Protein AF-A0A6G4U482-F1 (afdb_monomer_lite)

Foldseek 3Di:
DAQVVQVQVDLLVWFFQFKKFKFFWDPPDPDTDTDTQPQWIWRDTPQFTWIWGQDPPPLFIGTDTDRDDDPVVPVVQVVLCVDPNNHDMDMDTCCCVQVNPPQHRNHWRFFKKKFKAFQVPRTGNKIWTATPPRGIWIWTQPDPRGTDTDTPVVVVVVCVVCVVVPGIDIDMDGHDPPD

Radius of gyration: 16.45 Å; chains: 1; bounding box: 46×39×48 Å

Sequence (179 aa):
MGTLKTVEEVLGASSVIDVLVPGWVDRDDVVPEFRPQPQVIWLRLPDGFLRLEAVEHAGNLVAHRVTELSWSDIPLLVAAEDEDDIGEVLVASYGEQLFGDGDGEQGARCVELRAYVRDADHSLVCLALDFTYQRTVFLDPTWTFGIRIGNEAGEQRWLERERDATAISCAVTRFGADL

Secondary structure (DSSP, 8-state):
--HHHHHHHHHHH--B-EEEEEEEEE-SSSS-EEEE-TTEEEEEETTEEEEEEEETTTTEEEEEEESS---TT-HHHHHHHH-TTT--EEEEE-HHHHHGGG-TTT-BPEEEEEEEEETTT--EEEEEEEETTTEEEEEEEEETTEEEEE-HHHHHHHHHHHTTSS-EEEEEEEPP---

Organism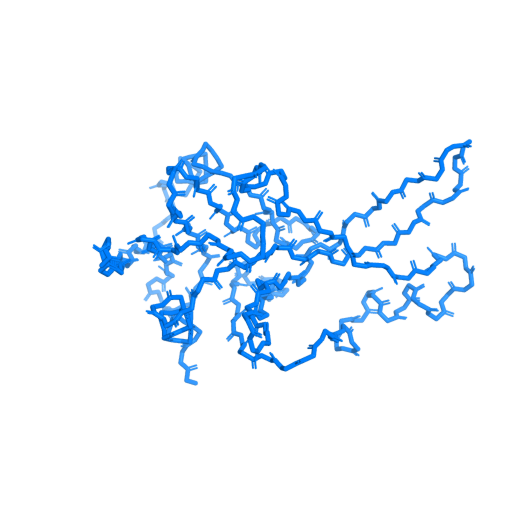: NCBI:txid1128680

Structure (mmCIF, N/CA/C/O backbone):
data_AF-A0A6G4U482-F1
#
_entry.id   AF-A0A6G4U482-F1
#
loop_
_atom_site.group_PDB
_atom_site.id
_atom_site.type_symbol
_atom_site.label_atom_id
_atom_site.label_alt_id
_atom_site.label_comp_id
_atom_site.label_asym_id
_atom_site.label_entity_id
_atom_site.label_seq_id
_atom_site.pdbx_PDB_ins_code
_atom_site.Cartn_x
_atom_site.Cartn_y
_atom_site.Cartn_z
_atom_site.occupancy
_atom_site.B_iso_or_equiv
_atom_site.auth_seq_id
_atom_site.auth_comp_id
_atom_site.auth_asym_id
_atom_site.auth_atom_id
_atom_site.pdbx_PDB_model_num
ATOM 1 N N . MET A 1 1 ? -18.423 -5.629 -3.080 1.00 47.22 1 MET A N 1
ATOM 2 C CA . MET A 1 1 ? -18.340 -5.997 -1.648 1.00 47.22 1 MET A CA 1
ATOM 3 C C . MET A 1 1 ? -17.124 -5.268 -1.103 1.00 47.22 1 MET A C 1
ATOM 5 O O . MET A 1 1 ? -16.098 -5.315 -1.763 1.00 47.22 1 MET A O 1
ATOM 9 N N . GLY A 1 2 ? -17.311 -4.454 -0.060 1.00 64.88 2 GLY A N 1
ATOM 10 C CA . GLY A 1 2 ? -16.509 -3.255 0.213 1.00 64.88 2 GLY A CA 1
ATOM 11 C C . GLY A 1 2 ? -15.025 -3.511 0.450 1.00 64.88 2 GLY A C 1
ATOM 12 O O . GLY A 1 2 ? -14.674 -4.318 1.303 1.00 64.88 2 GLY A O 1
ATOM 13 N N . THR A 1 3 ? -14.183 -2.785 -0.285 1.00 84.12 3 THR A N 1
ATOM 14 C CA . THR A 1 3 ? -12.724 -2.693 -0.144 1.00 84.12 3 THR A CA 1
ATOM 15 C C . THR A 1 3 ? -12.233 -2.905 1.290 1.00 84.12 3 THR A C 1
ATOM 17 O O . THR A 1 3 ? -11.430 -3.800 1.531 1.00 84.12 3 THR A O 1
ATOM 20 N N . LEU A 1 4 ? -12.770 -2.142 2.249 1.00 90.50 4 LEU A N 1
ATOM 21 C CA . LEU A 1 4 ? -12.366 -2.198 3.655 1.00 90.50 4 LEU A CA 1
ATOM 22 C C . LEU A 1 4 ? -12.511 -3.596 4.268 1.00 90.50 4 LEU A C 1
ATOM 24 O O . LEU A 1 4 ? -11.573 -4.089 4.880 1.00 90.50 4 LEU A O 1
ATOM 28 N N . LYS A 1 5 ? -13.638 -4.273 4.030 1.00 92.94 5 LYS A N 1
ATOM 29 C CA . LYS A 1 5 ? -13.871 -5.627 4.543 1.00 92.94 5 LYS A CA 1
ATOM 30 C C . LYS A 1 5 ? -12.826 -6.615 4.015 1.00 92.94 5 LYS A C 1
ATOM 32 O O . LYS A 1 5 ? -12.363 -7.467 4.759 1.00 92.94 5 LYS A O 1
ATOM 37 N N . THR A 1 6 ? -12.424 -6.470 2.751 1.00 93.44 6 THR A N 1
ATOM 38 C CA . THR A 1 6 ? -11.357 -7.296 2.159 1.00 93.44 6 THR A CA 1
ATOM 39 C C . THR A 1 6 ? -10.022 -7.049 2.860 1.00 93.44 6 THR A C 1
ATOM 41 O O . THR A 1 6 ? -9.314 -8.001 3.174 1.00 93.44 6 THR A O 1
ATOM 44 N N . VAL A 1 7 ? -9.686 -5.784 3.137 1.00 95.88 7 VAL A N 1
ATOM 45 C CA . VAL A 1 7 ? -8.463 -5.421 3.870 1.00 95.88 7 VAL A CA 1
ATOM 46 C C . VAL A 1 7 ? -8.489 -6.008 5.284 1.00 95.88 7 VAL A C 1
ATOM 48 O O . VAL A 1 7 ? -7.526 -6.649 5.692 1.00 95.88 7 VAL A O 1
ATOM 51 N N . GLU A 1 8 ? -9.597 -5.847 6.009 1.00 96.06 8 GLU A N 1
ATOM 52 C CA . GLU A 1 8 ? -9.772 -6.372 7.369 1.00 96.06 8 GLU A CA 1
ATOM 53 C C . GLU A 1 8 ? -9.653 -7.897 7.432 1.00 96.06 8 GLU A C 1
ATOM 55 O O . GLU A 1 8 ? -8.931 -8.424 8.276 1.00 96.06 8 GLU A O 1
ATOM 60 N N . GLU A 1 9 ? -10.334 -8.610 6.532 1.00 95.44 9 GLU A N 1
ATOM 61 C CA . GLU A 1 9 ? -10.295 -10.074 6.469 1.00 95.44 9 GLU A CA 1
ATOM 62 C C . GLU A 1 9 ? -8.883 -10.591 6.175 1.00 95.44 9 GLU A C 1
ATOM 64 O O . GLU A 1 9 ? -8.436 -11.552 6.800 1.00 95.44 9 GLU A O 1
ATOM 69 N N . VAL A 1 10 ? -8.166 -9.947 5.248 1.00 96.00 10 VAL A N 1
ATOM 70 C CA . VAL A 1 10 ? -6.808 -10.352 4.868 1.00 96.00 10 VAL A CA 1
ATOM 71 C C . VAL A 1 10 ? -5.802 -10.057 5.981 1.00 96.00 10 VAL A C 1
ATOM 73 O O . VAL A 1 10 ? -5.070 -10.958 6.389 1.00 96.00 10 VAL A O 1
ATOM 76 N N . LEU A 1 11 ? -5.776 -8.828 6.506 1.00 95.50 11 LEU A N 1
ATOM 77 C CA . LEU A 1 11 ? -4.807 -8.425 7.533 1.00 95.50 11 LEU A CA 1
ATOM 78 C C . LEU A 1 11 ? -5.073 -9.085 8.891 1.00 95.50 11 LEU A C 1
ATOM 80 O O . LEU A 1 11 ? -4.141 -9.304 9.660 1.00 95.50 11 LEU A O 1
ATOM 84 N N . GLY A 1 12 ? -6.323 -9.460 9.177 1.00 94.50 12 GLY A N 1
ATOM 85 C CA . GLY A 1 12 ? -6.659 -10.237 10.368 1.00 94.50 12 GLY A CA 1
ATOM 86 C C . GLY A 1 12 ? -6.229 -11.705 10.298 1.00 94.50 12 GLY A C 1
ATOM 87 O O . GLY A 1 12 ? -6.066 -12.339 11.341 1.00 94.50 12 GLY A O 1
ATOM 88 N N . ALA A 1 13 ? -6.038 -12.250 9.092 1.00 93.50 13 ALA A N 1
ATOM 89 C CA . ALA A 1 13 ? -5.737 -13.664 8.871 1.00 93.50 13 ALA A CA 1
ATOM 90 C C . ALA A 1 13 ? -4.276 -13.944 8.486 1.00 93.50 13 ALA A C 1
ATOM 92 O O . ALA A 1 13 ? -3.870 -15.107 8.469 1.00 93.50 13 ALA A O 1
ATOM 93 N N . SER A 1 14 ? -3.486 -12.933 8.119 1.00 93.19 14 SER A N 1
ATOM 94 C CA . SER A 1 14 ? -2.157 -13.141 7.530 1.00 93.19 14 SER A CA 1
ATOM 95 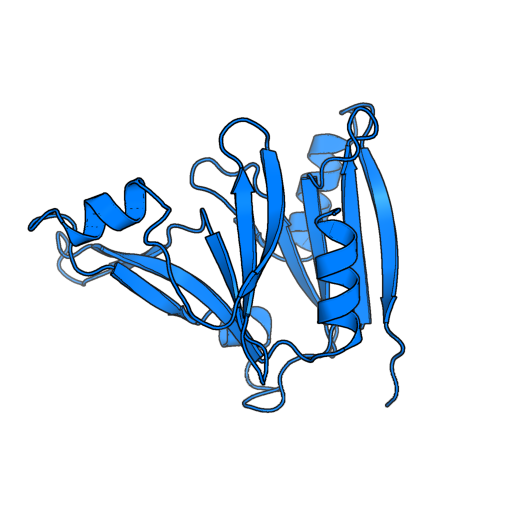C C . SER A 1 14 ? -1.159 -12.050 7.906 1.00 93.19 14 SER A C 1
ATOM 97 O O . SER A 1 14 ? -1.507 -10.876 8.01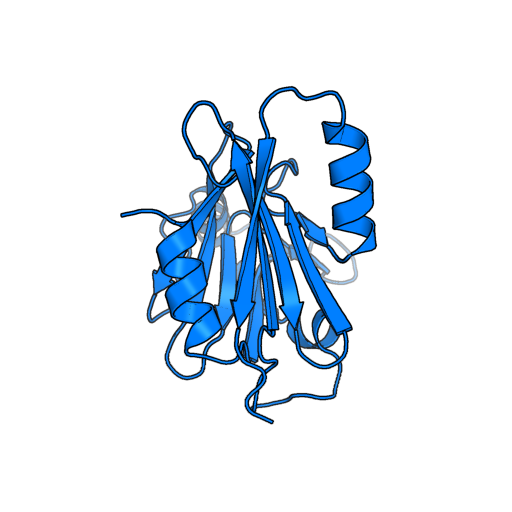1 1.00 93.19 14 SER A O 1
ATOM 99 N N . SER A 1 15 ? 0.106 -12.445 8.061 1.00 93.56 15 SER A N 1
ATOM 100 C CA . SER A 1 15 ? 1.231 -11.509 8.111 1.00 93.56 15 SER A CA 1
ATOM 101 C C . SER A 1 15 ? 1.555 -10.986 6.711 1.00 93.56 15 SER A C 1
ATOM 103 O O . SER A 1 15 ? 1.380 -11.693 5.715 1.00 93.56 15 SER A O 1
ATOM 105 N N . VAL A 1 16 ? 2.060 -9.757 6.643 1.00 94.38 16 VAL A N 1
ATOM 106 C CA . VAL A 1 16 ? 2.557 -9.142 5.410 1.00 94.38 16 VAL A CA 1
ATOM 107 C C . VAL A 1 16 ? 4.057 -9.383 5.319 1.00 94.38 16 VAL A C 1
ATOM 109 O O . VAL A 1 16 ? 4.817 -8.931 6.166 1.00 94.38 16 VAL A O 1
ATOM 112 N N . ILE A 1 17 ? 4.485 -10.107 4.293 1.00 93.81 17 ILE A N 1
ATOM 113 C CA . ILE A 1 17 ? 5.892 -10.450 4.057 1.00 93.81 17 ILE A CA 1
ATOM 114 C C . ILE A 1 17 ? 6.637 -9.264 3.445 1.00 93.81 17 ILE A C 1
ATOM 116 O O . ILE A 1 17 ? 7.792 -9.020 3.770 1.00 93.81 17 ILE A O 1
ATOM 120 N N . ASP A 1 18 ? 5.987 -8.543 2.534 1.00 94.00 18 ASP A N 1
ATOM 121 C CA . ASP A 1 18 ? 6.630 -7.491 1.753 1.00 94.00 18 ASP A CA 1
ATOM 122 C C . ASP A 1 18 ? 5.606 -6.472 1.241 1.00 94.00 18 ASP A C 1
ATOM 124 O O . ASP A 1 18 ? 4.408 -6.763 1.168 1.00 94.00 18 ASP A O 1
ATOM 128 N N . VAL A 1 19 ? 6.089 -5.301 0.841 1.00 95.31 19 VAL A N 1
ATOM 129 C CA . VAL A 1 19 ? 5.350 -4.321 0.046 1.00 95.31 19 VAL A CA 1
ATOM 130 C C . VAL A 1 19 ? 6.036 -4.213 -1.303 1.00 95.31 19 VAL A C 1
ATOM 132 O O . VAL A 1 19 ? 7.202 -3.847 -1.392 1.00 95.31 19 VAL A O 1
ATOM 135 N N . LEU A 1 20 ? 5.306 -4.537 -2.356 1.00 97.12 20 LEU A N 1
ATOM 136 C CA . LEU A 1 20 ? 5.818 -4.606 -3.712 1.00 97.12 20 LEU A CA 1
ATOM 137 C C . LEU A 1 20 ? 5.276 -3.436 -4.525 1.00 97.12 20 LEU A C 1
ATOM 139 O O . LEU A 1 20 ? 4.064 -3.197 -4.541 1.00 97.12 20 LEU A O 1
ATOM 143 N N . VAL A 1 21 ? 6.176 -2.723 -5.198 1.00 96.44 21 VAL A N 1
ATOM 144 C CA . VAL A 1 21 ? 5.867 -1.505 -5.954 1.00 96.44 21 VAL A CA 1
ATOM 145 C C . VAL A 1 21 ? 6.382 -1.660 -7.384 1.00 96.44 21 VAL A C 1
ATOM 147 O O . VAL A 1 21 ? 7.577 -1.914 -7.561 1.00 96.44 21 VAL A O 1
ATOM 150 N N . PRO A 1 22 ? 5.522 -1.526 -8.408 1.00 95.69 22 PRO A N 1
ATOM 151 C CA . PRO A 1 22 ? 5.959 -1.589 -9.792 1.00 95.69 22 PRO A CA 1
ATOM 152 C C . PRO A 1 22 ? 6.615 -0.271 -10.215 1.00 95.69 22 PRO A C 1
ATOM 154 O O . PRO A 1 22 ? 6.405 0.780 -9.606 1.00 95.69 22 PRO A O 1
ATOM 157 N N . GLY A 1 23 ? 7.401 -0.327 -11.279 1.00 93.38 23 GLY A N 1
ATOM 158 C CA . GLY A 1 23 ? 8.066 0.820 -11.882 1.00 93.38 23 GLY A CA 1
ATOM 159 C C . GLY A 1 23 ? 8.908 0.385 -13.072 1.00 93.38 23 GLY A C 1
ATOM 160 O O . GLY A 1 23 ? 8.864 -0.774 -13.471 1.00 93.38 23 GLY A O 1
ATOM 161 N N . TRP A 1 24 ? 9.706 1.291 -13.615 1.00 91.12 24 TRP A N 1
ATOM 162 C CA . TRP A 1 24 ? 10.640 0.989 -14.703 1.00 91.12 24 TRP A CA 1
ATOM 163 C C . TRP A 1 24 ? 12.045 1.457 -14.342 1.00 91.12 24 TRP A C 1
ATOM 165 O O . TRP A 1 24 ? 12.249 2.221 -13.394 1.00 91.12 24 TRP A O 1
ATOM 175 N N . VAL A 1 25 ? 13.035 0.973 -15.084 1.00 89.00 25 VAL A N 1
ATOM 176 C CA . VAL A 1 25 ? 14.417 1.441 -14.955 1.00 89.00 25 VAL A CA 1
ATOM 177 C C . VAL A 1 25 ? 14.657 2.518 -15.999 1.00 89.00 25 VAL A C 1
ATOM 179 O O . VAL A 1 25 ? 14.757 2.225 -17.185 1.00 89.00 25 VAL A O 1
ATOM 182 N N . ASP A 1 26 ? 14.810 3.749 -15.533 1.00 87.38 26 ASP A N 1
ATOM 183 C CA . ASP A 1 26 ? 15.307 4.867 -16.323 1.00 87.38 26 ASP A CA 1
ATOM 184 C C . ASP A 1 26 ? 16.808 4.665 -16.578 1.00 87.38 26 ASP A C 1
ATOM 186 O O . ASP A 1 26 ? 17.600 4.512 -15.642 1.00 87.38 26 ASP A O 1
ATOM 190 N N . ARG A 1 27 ? 17.191 4.580 -17.854 1.00 86.69 27 ARG A N 1
ATOM 191 C CA . ARG A 1 27 ? 18.564 4.292 -18.307 1.00 86.69 27 ARG A CA 1
ATOM 192 C C . ARG A 1 27 ? 19.194 5.466 -19.056 1.00 86.69 27 ARG A C 1
ATOM 194 O O . ARG A 1 27 ? 20.276 5.295 -19.617 1.00 86.69 27 ARG A O 1
ATOM 201 N N . ASP A 1 28 ? 18.544 6.628 -19.055 1.00 85.44 28 ASP A N 1
AT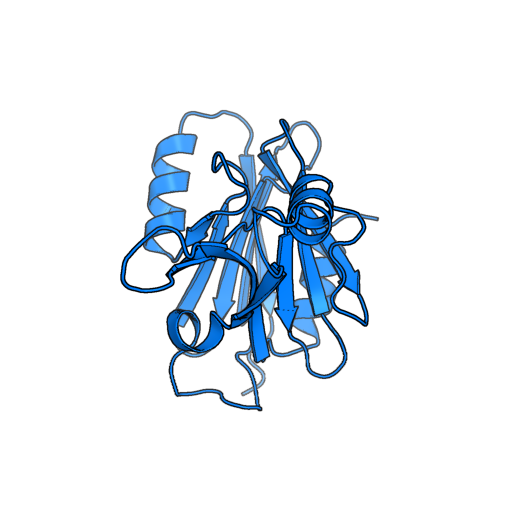OM 202 C CA . ASP A 1 28 ? 19.016 7.804 -19.791 1.00 85.44 28 ASP A CA 1
ATOM 203 C C . ASP A 1 28 ? 20.198 8.504 -19.097 1.00 85.44 28 ASP A C 1
ATOM 205 O O . ASP A 1 28 ? 20.937 9.262 -19.731 1.00 85.44 28 ASP A O 1
ATOM 209 N N . ASP A 1 29 ? 20.413 8.236 -17.805 1.00 82.81 29 ASP A N 1
ATOM 210 C CA . ASP A 1 29 ? 21.554 8.738 -17.033 1.00 82.81 29 ASP A CA 1
ATOM 211 C C . ASP A 1 29 ? 22.722 7.724 -16.979 1.00 82.81 29 ASP A C 1
ATOM 213 O O . ASP A 1 29 ? 22.615 6.554 -17.350 1.00 82.81 29 ASP A O 1
ATOM 217 N N . VAL A 1 30 ? 23.880 8.168 -16.480 1.00 89.00 30 VAL A N 1
ATOM 218 C CA . VAL A 1 30 ? 25.111 7.375 -16.316 1.00 89.00 30 VAL A CA 1
ATOM 219 C C . VAL A 1 30 ? 24.891 6.152 -15.419 1.00 89.00 30 VAL A C 1
ATOM 221 O O . VAL A 1 30 ? 25.566 5.133 -15.582 1.00 89.00 30 VAL A O 1
ATOM 224 N N . VAL A 1 31 ? 23.970 6.254 -14.459 1.00 90.31 31 VAL A N 1
ATOM 225 C CA . VAL A 1 31 ? 23.595 5.173 -13.547 1.00 90.31 31 VAL A CA 1
ATOM 226 C C . VAL A 1 31 ? 22.104 4.897 -13.722 1.00 90.31 31 VAL A C 1
ATOM 228 O O . VAL A 1 31 ? 21.314 5.804 -13.474 1.00 90.31 31 VAL A O 1
ATOM 231 N N . PRO A 1 32 ? 21.709 3.666 -14.099 1.00 88.00 32 PRO A N 1
ATOM 232 C CA . PRO A 1 32 ? 20.302 3.303 -14.179 1.00 88.00 32 PRO A CA 1
ATOM 233 C C . PRO A 1 32 ? 19.577 3.526 -12.846 1.00 88.00 32 PRO A C 1
ATOM 235 O O . PRO A 1 32 ? 20.067 3.100 -11.796 1.00 88.00 32 PRO A O 1
ATOM 238 N N . GLU A 1 33 ? 18.405 4.154 -12.893 1.00 91.00 33 GLU A N 1
ATOM 239 C CA . GLU A 1 3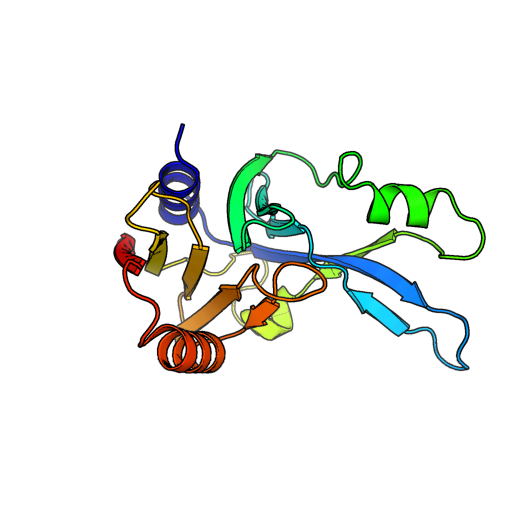3 ? 17.597 4.498 -11.722 1.00 91.00 33 GLU A CA 1
ATOM 240 C C . GLU A 1 33 ? 16.226 3.821 -11.804 1.00 91.00 33 GLU A C 1
ATOM 242 O O . GLU A 1 33 ? 15.530 3.906 -12.811 1.00 91.00 33 GLU A O 1
ATOM 247 N N . PHE A 1 34 ? 15.803 3.160 -10.726 1.00 91.69 34 PHE A N 1
ATOM 248 C CA . PHE A 1 34 ? 14.439 2.648 -10.643 1.00 91.69 34 PHE A CA 1
ATOM 249 C C . PHE A 1 34 ? 13.459 3.791 -10.347 1.00 91.69 34 PHE A C 1
ATOM 251 O O . PHE A 1 34 ? 13.574 4.473 -9.325 1.00 91.69 34 PHE A O 1
ATOM 258 N N . ARG A 1 35 ? 12.476 3.978 -11.228 1.00 91.25 35 ARG A N 1
ATOM 259 C CA . ARG A 1 35 ? 11.394 4.959 -11.116 1.00 91.25 35 ARG A CA 1
ATOM 260 C C . ARG A 1 35 ? 10.116 4.247 -10.657 1.00 91.25 35 ARG A C 1
ATOM 262 O O . ARG A 1 35 ? 9.473 3.589 -11.474 1.00 91.25 35 ARG A O 1
ATOM 269 N N . PRO A 1 36 ? 9.732 4.340 -9.372 1.00 92.62 36 PRO A N 1
ATOM 270 C CA . PRO A 1 36 ? 8.516 3.697 -8.889 1.00 92.62 36 PRO A CA 1
ATOM 271 C C . PRO A 1 36 ? 7.267 4.381 -9.450 1.00 92.62 36 PRO A C 1
ATOM 273 O O . PRO A 1 36 ? 7.171 5.609 -9.444 1.00 92.62 36 PRO A O 1
ATOM 276 N N . GLN A 1 37 ? 6.276 3.575 -9.827 1.00 92.12 37 GLN A N 1
ATOM 277 C CA . GLN A 1 37 ? 4.973 4.016 -10.313 1.00 92.12 37 GLN A CA 1
ATOM 278 C C . GLN A 1 37 ? 3.848 3.366 -9.489 1.00 92.12 37 GLN A C 1
ATOM 280 O O . GLN A 1 37 ? 3.199 2.416 -9.931 1.00 92.12 37 GLN A O 1
ATOM 285 N N . PRO A 1 38 ? 3.590 3.862 -8.268 1.00 92.25 38 PRO A N 1
ATOM 286 C CA . PRO A 1 38 ? 2.734 3.195 -7.293 1.00 92.25 38 PRO A CA 1
ATOM 287 C C . PRO A 1 38 ? 1.231 3.409 -7.553 1.00 92.25 38 PRO A C 1
ATOM 289 O O . PRO A 1 38 ? 0.468 3.596 -6.612 1.00 92.25 38 PRO A O 1
ATOM 292 N N . GLN A 1 39 ? 0.759 3.398 -8.805 1.00 93.19 39 GLN A N 1
ATOM 293 C CA . GLN A 1 39 ? -0.690 3.382 -9.094 1.00 93.19 39 GLN A CA 1
ATOM 294 C C . GLN A 1 39 ? -1.368 2.149 -8.488 1.00 93.19 39 GLN A C 1
ATOM 296 O O . GLN A 1 39 ? -2.506 2.208 -8.022 1.00 93.19 39 GLN A O 1
ATOM 301 N N . VAL A 1 40 ? -0.607 1.060 -8.422 1.00 94.94 40 VAL A N 1
ATOM 302 C CA . VAL A 1 40 ? -0.909 -0.138 -7.659 1.00 94.94 40 VAL A CA 1
ATOM 303 C C . VAL A 1 40 ? 0.273 -0.464 -6.753 1.00 94.94 40 VAL A C 1
ATOM 305 O O . VAL A 1 40 ? 1.426 -0.205 -7.099 1.00 94.94 40 VAL A O 1
ATOM 308 N N . ILE A 1 41 ? -0.013 -1.063 -5.606 1.00 96.94 41 ILE A N 1
ATOM 309 C CA . ILE A 1 41 ? 0.974 -1.754 -4.779 1.00 96.94 41 ILE A CA 1
ATOM 310 C C . ILE A 1 41 ? 0.416 -3.114 -4.368 1.00 96.94 41 ILE A C 1
ATOM 312 O O . ILE A 1 41 ? -0.803 -3.320 -4.341 1.00 96.94 41 ILE A O 1
ATOM 316 N N . TRP A 1 42 ? 1.294 -4.031 -3.978 1.00 98.00 42 TRP A N 1
ATOM 317 C CA . TRP A 1 42 ? 0.885 -5.314 -3.418 1.00 98.00 42 TRP A CA 1
ATOM 318 C C . TRP A 1 42 ? 1.489 -5.517 -2.041 1.00 98.00 42 TRP A C 1
ATOM 320 O O . TRP A 1 42 ? 2.701 -5.430 -1.871 1.00 98.00 42 TRP A O 1
ATOM 330 N N . LEU A 1 43 ? 0.654 -5.861 -1.065 1.00 97.19 43 LEU A N 1
ATOM 331 C CA . LEU A 1 43 ? 1.143 -6.480 0.161 1.00 97.19 43 LEU A CA 1
ATOM 332 C C . LEU A 1 43 ? 1.301 -7.972 -0.122 1.00 97.19 43 LEU A C 1
ATOM 334 O O . LEU A 1 43 ? 0.316 -8.656 -0.412 1.00 97.19 43 LEU A O 1
ATOM 338 N N . ARG A 1 44 ? 2.534 -8.474 -0.076 1.00 96.69 44 ARG A N 1
ATOM 339 C CA . ARG A 1 44 ? 2.823 -9.898 -0.245 1.00 96.69 44 ARG A CA 1
ATOM 340 C C . ARG A 1 44 ? 2.399 -10.654 1.007 1.00 96.69 44 ARG A C 1
ATOM 342 O O . ARG A 1 44 ? 2.758 -10.277 2.118 1.00 96.69 44 ARG A O 1
ATOM 349 N N . LEU A 1 45 ? 1.679 -11.747 0.809 1.00 95.38 45 LEU A N 1
ATOM 350 C CA . LEU A 1 45 ? 1.186 -12.652 1.844 1.00 95.38 45 LEU A CA 1
ATOM 351 C C . LEU A 1 45 ? 1.815 -14.043 1.637 1.00 95.38 45 LEU A C 1
ATOM 353 O O . LEU A 1 45 ? 2.371 -14.304 0.565 1.00 95.38 45 LEU A O 1
ATOM 357 N N . PRO A 1 46 ? 1.715 -14.966 2.610 1.00 93.81 46 PRO A N 1
ATOM 358 C CA . PRO A 1 46 ? 2.187 -16.340 2.429 1.00 93.81 46 PRO A CA 1
ATOM 359 C C . PRO A 1 46 ? 1.539 -17.073 1.245 1.00 93.81 46 PRO A C 1
ATOM 361 O O . PRO A 1 46 ? 2.179 -17.912 0.616 1.00 93.81 46 PRO A O 1
ATOM 364 N N . ASP A 1 47 ? 0.278 -16.761 0.937 1.00 92.69 47 ASP A N 1
ATOM 365 C CA . ASP A 1 47 ? -0.552 -17.466 -0.044 1.00 92.69 47 ASP A CA 1
ATOM 366 C C . ASP A 1 47 ? -1.156 -16.532 -1.115 1.00 92.69 47 ASP A C 1
ATOM 368 O O . ASP A 1 47 ? -2.252 -16.771 -1.627 1.00 92.69 47 ASP A O 1
ATOM 372 N N . GLY A 1 48 ? -0.441 -15.459 -1.467 1.00 96.25 48 GLY A N 1
ATOM 373 C CA . GLY A 1 48 ? -0.822 -14.539 -2.539 1.00 96.25 48 GLY A CA 1
ATOM 374 C C . GLY A 1 48 ? -0.521 -13.087 -2.191 1.00 96.25 48 GLY A C 1
ATOM 375 O O . GLY A 1 48 ? 0.499 -12.782 -1.575 1.00 96.25 48 GLY A O 1
ATOM 376 N N . PHE A 1 49 ? -1.416 -12.184 -2.593 1.00 98.00 49 PHE A N 1
ATOM 377 C CA . PHE A 1 49 ? -1.225 -10.747 -2.437 1.00 98.00 49 PHE A CA 1
ATOM 378 C C . PHE A 1 49 ? -2.532 -10.030 -2.097 1.00 98.00 49 PHE A C 1
ATOM 380 O O . PHE A 1 49 ? -3.614 -10.407 -2.557 1.00 98.00 49 PHE A O 1
ATOM 387 N N . LEU A 1 50 ? -2.417 -8.936 -1.346 1.00 97.88 50 LEU A N 1
ATOM 388 C CA . LEU A 1 50 ? -3.433 -7.890 -1.295 1.00 97.88 50 LEU A CA 1
ATOM 389 C C . LEU A 1 50 ? -3.014 -6.769 -2.247 1.00 97.88 50 LEU A C 1
ATOM 391 O O . LEU A 1 50 ? -2.092 -6.013 -1.946 1.00 97.88 50 LEU A O 1
ATOM 395 N N . ARG A 1 51 ? -3.680 -6.678 -3.398 1.00 97.50 51 ARG A N 1
ATOM 396 C CA . ARG A 1 51 ? -3.515 -5.603 -4.380 1.00 97.50 51 ARG A CA 1
ATOM 397 C C . ARG A 1 51 ? -4.275 -4.374 -3.898 1.00 97.50 51 ARG A C 1
ATOM 399 O O . ARG A 1 51 ? -5.472 -4.476 -3.636 1.00 97.50 51 ARG A O 1
ATOM 406 N N . LEU A 1 52 ? -3.594 -3.240 -3.803 1.00 96.69 52 LEU A N 1
ATOM 407 C CA . LEU A 1 52 ? -4.148 -1.935 -3.451 1.00 96.69 52 LEU A CA 1
ATOM 408 C C . LEU A 1 52 ? -3.943 -0.993 -4.631 1.00 96.69 52 LEU A C 1
ATOM 410 O O . LEU A 1 52 ? -2.823 -0.849 -5.105 1.00 96.69 52 LEU A O 1
ATOM 414 N N . GLU A 1 53 ? -5.013 -0.366 -5.096 1.00 94.69 53 GLU A N 1
ATOM 415 C CA . GLU A 1 53 ? -5.016 0.487 -6.283 1.00 94.69 53 GLU A CA 1
ATOM 416 C C . GLU A 1 53 ? -5.545 1.877 -5.938 1.00 94.69 53 GLU A C 1
ATOM 418 O O . GLU A 1 53 ? -6.559 2.004 -5.245 1.00 94.69 53 GLU A O 1
ATOM 423 N N . ALA A 1 54 ? -4.869 2.909 -6.441 1.00 92.81 54 ALA A N 1
ATOM 424 C CA . ALA A 1 54 ? -5.393 4.265 -6.463 1.00 92.81 54 ALA A CA 1
ATOM 425 C C . ALA A 1 54 ? -6.337 4.430 -7.660 1.00 92.81 54 ALA A C 1
ATOM 427 O O . ALA A 1 54 ? -5.908 4.378 -8.810 1.00 92.81 54 ALA A O 1
ATOM 428 N N . VAL A 1 55 ? -7.618 4.680 -7.394 1.00 86.88 55 VAL A N 1
ATOM 429 C CA . VAL A 1 55 ? -8.599 4.954 -8.449 1.00 86.88 55 VAL A CA 1
ATOM 430 C C . VAL A 1 55 ? -8.388 6.372 -8.972 1.00 86.88 55 VAL A C 1
ATOM 432 O O . VAL A 1 55 ? -8.543 7.347 -8.222 1.00 86.88 55 VAL A O 1
ATOM 435 N N . GLU A 1 56 ? -8.051 6.482 -10.259 1.00 69.94 56 GLU A N 1
ATOM 436 C CA . GLU A 1 56 ? -7.776 7.756 -10.926 1.00 69.94 56 GLU A CA 1
ATOM 437 C C . GLU A 1 56 ? -8.894 8.787 -10.681 1.00 69.94 56 GLU A C 1
ATOM 439 O O . GLU A 1 56 ? -10.087 8.479 -10.678 1.00 69.94 56 GLU A O 1
ATOM 444 N N . HIS A 1 57 ? -8.487 10.038 -10.444 1.00 62.31 57 HIS A N 1
ATOM 445 C CA . HIS A 1 57 ? -9.341 11.218 -10.231 1.00 62.31 57 HIS A CA 1
ATOM 446 C C . HIS A 1 57 ? -10.250 11.233 -8.991 1.00 62.31 57 HIS A C 1
ATOM 448 O O . HIS A 1 57 ? -10.817 12.285 -8.690 1.00 62.31 57 HIS A O 1
ATOM 454 N N . ALA A 1 58 ? -10.368 10.132 -8.246 1.00 65.06 58 ALA A N 1
ATOM 455 C CA . ALA A 1 58 ? -11.249 10.056 -7.079 1.00 65.06 58 ALA A CA 1
ATOM 456 C C . ALA A 1 58 ? -10.511 10.166 -5.732 1.00 65.06 58 ALA A C 1
ATOM 458 O O . ALA A 1 58 ? -11.146 10.437 -4.713 1.00 65.06 58 ALA A O 1
ATOM 459 N N . GLY A 1 59 ? -9.184 9.970 -5.717 1.00 83.38 59 GLY A N 1
ATOM 460 C CA . GLY A 1 59 ? -8.397 9.961 -4.478 1.00 83.38 59 GLY A CA 1
ATOM 461 C C . GLY A 1 59 ? -8.839 8.845 -3.529 1.00 83.38 59 GLY A C 1
ATOM 462 O O . GLY A 1 59 ? -8.878 9.047 -2.320 1.00 83.38 59 GLY A O 1
ATOM 463 N N . ASN A 1 60 ? -9.227 7.700 -4.096 1.00 91.06 60 ASN A N 1
ATOM 464 C CA . ASN A 1 60 ? -9.761 6.555 -3.372 1.00 91.06 60 ASN A CA 1
ATOM 465 C C . ASN A 1 60 ? -8.850 5.337 -3.553 1.00 91.06 60 ASN A C 1
ATOM 467 O O . ASN A 1 60 ? -8.274 5.143 -4.622 1.00 91.06 60 ASN A O 1
ATOM 471 N N . LEU A 1 61 ? -8.790 4.491 -2.529 1.00 93.62 61 LEU A N 1
ATOM 472 C CA . LEU A 1 61 ? -8.168 3.177 -2.562 1.00 93.62 61 LEU A CA 1
ATOM 473 C C . LEU A 1 61 ? -9.209 2.089 -2.820 1.00 93.62 61 LEU A C 1
ATOM 475 O O . LEU A 1 61 ? -10.291 2.063 -2.225 1.00 93.62 61 LEU A O 1
ATOM 479 N N . VAL A 1 62 ? -8.836 1.128 -3.655 1.00 94.44 62 VAL A N 1
ATOM 480 C CA . VAL A 1 62 ? -9.548 -0.140 -3.821 1.00 94.44 62 VAL A CA 1
ATOM 481 C C . VAL A 1 62 ? -8.594 -1.285 -3.502 1.00 94.44 62 VAL A C 1
ATOM 483 O O . VAL A 1 62 ? -7.396 -1.187 -3.742 1.00 94.44 62 VAL A O 1
ATOM 486 N N . ALA A 1 63 ? -9.119 -2.358 -2.909 1.00 95.56 63 ALA A N 1
ATOM 487 C CA . ALA A 1 63 ? -8.330 -3.488 -2.447 1.00 95.56 63 ALA A CA 1
ATOM 488 C C . ALA A 1 63 ? -8.939 -4.807 -2.914 1.00 95.56 63 ALA A C 1
ATOM 490 O O . ALA A 1 63 ? -10.142 -5.041 -2.759 1.00 95.56 63 ALA A O 1
ATOM 491 N N . HIS A 1 64 ? -8.084 -5.683 -3.433 1.00 95.94 64 HIS A N 1
ATOM 492 C CA . HIS A 1 64 ? -8.454 -6.998 -3.936 1.00 95.94 64 HIS A CA 1
ATOM 493 C C . HIS A 1 64 ? -7.426 -8.037 -3.516 1.00 95.94 64 HIS A C 1
ATOM 495 O O . HIS A 1 64 ? -6.221 -7.811 -3.611 1.00 95.94 64 HIS A O 1
ATOM 501 N N . ARG A 1 65 ? -7.894 -9.215 -3.108 1.00 96.62 65 ARG A N 1
ATOM 502 C CA . ARG A 1 65 ? -7.010 -10.369 -2.977 1.00 96.62 65 ARG A CA 1
ATOM 503 C C . ARG A 1 65 ? -6.738 -10.950 -4.362 1.00 96.62 65 ARG A C 1
ATOM 505 O O . ARG A 1 65 ? -7.680 -11.203 -5.109 1.00 96.62 65 ARG A O 1
ATOM 512 N N . VAL A 1 66 ? -5.469 -11.174 -4.678 1.00 97.12 66 VAL A N 1
ATOM 513 C CA . VAL A 1 66 ? -5.015 -11.765 -5.943 1.00 97.12 66 VAL A CA 1
ATOM 514 C C . VAL A 1 66 ? -3.969 -12.843 -5.664 1.00 97.12 66 VAL A C 1
ATOM 516 O O . VAL A 1 66 ? -3.311 -12.827 -4.624 1.00 97.12 66 VAL A O 1
ATOM 519 N N . THR A 1 67 ? -3.834 -13.814 -6.564 1.00 96.75 67 THR A N 1
ATOM 520 C CA . THR A 1 67 ? -2.883 -14.932 -6.414 1.00 96.75 67 THR A CA 1
ATOM 521 C C . THR A 1 67 ? -1.562 -14.698 -7.135 1.00 96.75 67 THR A C 1
ATOM 523 O O . THR A 1 67 ? -0.586 -15.384 -6.854 1.00 96.75 67 THR A O 1
ATOM 526 N N . GLU A 1 68 ? -1.522 -13.735 -8.051 1.00 96.25 68 GLU A N 1
ATOM 527 C CA . GLU A 1 68 ? -0.363 -13.421 -8.879 1.00 96.25 68 GLU A CA 1
ATOM 528 C C . GLU A 1 68 ? -0.173 -11.910 -9.000 1.00 96.25 68 GLU A C 1
ATOM 530 O O . GLU A 1 68 ? -1.123 -11.133 -8.856 1.00 96.25 68 GLU A O 1
ATOM 535 N N . LEU A 1 69 ? 1.072 -11.504 -9.247 1.00 95.19 69 LEU A N 1
ATOM 536 C CA . LEU A 1 69 ? 1.396 -10.131 -9.606 1.00 95.19 69 LEU A CA 1
ATOM 537 C C . LEU A 1 69 ? 1.030 -9.929 -11.071 1.00 95.19 69 LEU A C 1
ATOM 539 O O . LEU A 1 69 ? 1.541 -10.628 -11.941 1.00 95.19 69 LEU A O 1
ATOM 543 N N . SER A 1 70 ? 0.145 -8.974 -11.325 1.00 93.56 70 SER A N 1
ATOM 544 C CA . SER A 1 70 ? -0.200 -8.547 -12.672 1.00 93.56 70 SER A CA 1
ATOM 545 C C . SER A 1 70 ? -0.544 -7.066 -12.665 1.00 93.56 70 SER A C 1
ATOM 547 O O . SER A 1 70 ? -1.295 -6.602 -11.806 1.00 93.56 70 SER A O 1
ATOM 549 N N . TRP A 1 71 ? 0.013 -6.350 -13.636 1.00 92.44 71 TRP A N 1
ATOM 550 C CA . TRP A 1 71 ? -0.263 -4.948 -13.949 1.00 92.44 71 TRP A CA 1
ATOM 551 C C . TRP A 1 71 ? -0.826 -4.791 -15.367 1.00 92.44 71 TRP A C 1
ATOM 553 O O . TRP A 1 71 ? -0.864 -3.685 -15.899 1.00 92.44 71 TRP A O 1
ATOM 563 N N . SER A 1 72 ? -1.293 -5.883 -15.985 1.00 91.94 72 SER A N 1
ATOM 564 C CA . SER A 1 72 ? -1.836 -5.870 -17.350 1.00 91.94 72 SER A CA 1
ATOM 565 C C . SER A 1 72 ? -3.086 -4.995 -17.506 1.00 91.94 72 SER A C 1
ATOM 567 O O . SER A 1 72 ? -3.536 -4.739 -18.618 1.00 91.94 72 SER A O 1
ATOM 569 N N . ASP A 1 73 ? -3.698 -4.596 -16.391 1.00 91.12 73 ASP A N 1
ATOM 570 C CA . ASP A 1 73 ? -4.856 -3.711 -16.327 1.00 91.12 73 ASP A CA 1
ATOM 571 C C . ASP A 1 73 ? -4.491 -2.237 -16.083 1.00 91.12 73 ASP A C 1
ATOM 573 O O . ASP A 1 73 ? -5.390 -1.407 -15.977 1.00 91.12 73 ASP A O 1
ATOM 577 N N . ILE A 1 74 ? -3.197 -1.899 -16.030 1.00 89.81 74 ILE A N 1
ATOM 578 C CA . ILE A 1 74 ? -2.696 -0.549 -15.748 1.00 89.81 74 ILE A CA 1
ATOM 579 C C . ILE A 1 74 ? -2.098 0.033 -17.030 1.00 89.81 74 ILE A C 1
ATOM 581 O O . ILE A 1 74 ? -0.956 -0.289 -17.365 1.00 89.81 74 ILE A O 1
ATOM 585 N N . PRO A 1 75 ? -2.825 0.911 -17.753 1.00 89.19 75 PRO A N 1
ATOM 586 C CA . PRO A 1 75 ? -2.428 1.353 -19.090 1.00 89.19 75 PRO A CA 1
ATOM 587 C C . PRO A 1 75 ? -1.024 1.952 -19.157 1.00 89.19 75 PRO A C 1
ATOM 589 O O . PRO A 1 75 ? -0.314 1.721 -20.127 1.00 89.19 75 PRO A O 1
ATOM 592 N N . LEU A 1 76 ? -0.615 2.691 -18.122 1.00 86.94 76 LEU A N 1
ATOM 593 C CA . LEU A 1 76 ? 0.709 3.305 -18.067 1.00 86.94 76 LEU A CA 1
ATOM 594 C C . LEU A 1 76 ? 1.836 2.266 -17.967 1.00 86.94 76 LEU A C 1
ATOM 596 O O . LEU A 1 76 ? 2.863 2.431 -18.611 1.00 86.94 76 LEU A O 1
ATOM 600 N N . LEU A 1 77 ? 1.647 1.206 -17.175 1.00 89.25 77 LEU A N 1
ATOM 601 C CA . LEU A 1 77 ? 2.646 0.145 -17.028 1.00 89.25 77 LEU A CA 1
ATOM 602 C C . LEU A 1 77 ? 2.673 -0.767 -18.256 1.00 89.25 77 LEU A C 1
ATOM 604 O O . LEU A 1 77 ? 3.747 -1.146 -18.697 1.00 89.25 77 LEU A O 1
ATOM 608 N N . VAL A 1 78 ? 1.511 -1.052 -18.851 1.00 90.31 78 VAL A N 1
ATOM 609 C CA . VAL A 1 78 ? 1.429 -1.793 -20.121 1.00 90.31 78 VAL A CA 1
ATOM 610 C C . VAL A 1 78 ? 2.136 -1.031 -21.243 1.00 90.31 78 VAL A C 1
ATOM 612 O O . VAL A 1 78 ? 2.945 -1.608 -21.958 1.00 90.31 78 VAL A O 1
ATOM 615 N N . ALA A 1 79 ? 1.888 0.277 -21.365 1.00 87.88 79 ALA A N 1
ATOM 616 C CA . ALA A 1 79 ? 2.575 1.108 -22.352 1.00 87.88 79 ALA A CA 1
ATOM 617 C C . ALA A 1 79 ? 4.094 1.135 -22.121 1.00 87.88 79 ALA A C 1
ATOM 619 O O . ALA A 1 79 ? 4.852 1.068 -23.080 1.00 87.88 79 ALA A O 1
ATOM 620 N N . ALA A 1 80 ? 4.538 1.176 -20.861 1.00 85.88 80 ALA A N 1
ATOM 621 C CA . ALA A 1 80 ? 5.958 1.123 -20.529 1.00 85.88 80 ALA A CA 1
ATOM 622 C C . ALA A 1 80 ? 6.631 -0.195 -20.960 1.00 85.88 80 ALA A C 1
ATOM 624 O O . ALA A 1 80 ? 7.774 -0.158 -21.398 1.00 85.88 80 ALA A O 1
ATOM 625 N N . GLU A 1 81 ? 5.938 -1.338 -20.873 1.00 83.25 81 GLU A N 1
ATOM 626 C CA . GLU A 1 81 ? 6.466 -2.626 -21.359 1.00 83.25 81 GLU A CA 1
ATOM 627 C C . GLU A 1 81 ? 6.507 -2.729 -22.888 1.00 83.25 81 GLU A C 1
ATOM 629 O O . GLU A 1 81 ? 7.407 -3.371 -23.429 1.00 83.25 81 GLU A O 1
ATOM 634 N N . ASP A 1 82 ? 5.529 -2.132 -23.573 1.00 82.44 82 ASP A N 1
ATOM 635 C CA . ASP A 1 82 ? 5.396 -2.201 -25.032 1.00 82.44 82 ASP A CA 1
ATOM 636 C C . ASP A 1 82 ? 6.306 -1.198 -25.768 1.00 82.44 82 ASP A C 1
ATOM 638 O O . ASP A 1 82 ? 6.628 -1.394 -26.944 1.00 82.44 82 ASP A O 1
ATOM 642 N N . GLU A 1 83 ? 6.705 -0.106 -25.112 1.00 75.94 83 GLU A N 1
ATOM 643 C CA . GLU A 1 83 ? 7.578 0.915 -25.689 1.00 75.94 83 GLU A CA 1
ATOM 644 C C . GLU A 1 83 ? 9.060 0.555 -25.502 1.00 75.94 83 GLU A C 1
ATOM 646 O O . GLU A 1 83 ? 9.590 0.586 -24.391 1.00 75.94 83 GLU A O 1
ATOM 651 N N . ASP A 1 84 ? 9.756 0.300 -26.619 1.00 64.56 84 ASP A N 1
ATOM 652 C CA . ASP A 1 84 ? 11.194 -0.031 -26.662 1.00 64.56 84 ASP A CA 1
ATOM 653 C C . ASP A 1 84 ? 12.087 0.980 -25.896 1.00 64.56 84 ASP A C 1
ATOM 655 O O . ASP A 1 84 ? 13.185 0.625 -25.461 1.00 64.56 84 ASP A O 1
ATOM 659 N N . ASP A 1 85 ? 11.616 2.223 -25.719 1.00 64.25 85 ASP A N 1
ATOM 660 C CA . ASP A 1 85 ? 12.352 3.337 -25.107 1.00 64.25 85 ASP A CA 1
ATOM 661 C C . ASP A 1 85 ? 12.097 3.520 -23.591 1.00 64.25 85 ASP A C 1
ATOM 663 O O . ASP A 1 85 ? 12.929 4.125 -22.916 1.00 64.25 85 ASP A O 1
ATOM 667 N N . ILE A 1 86 ? 10.986 3.019 -23.022 1.00 66.38 86 ILE A N 1
ATOM 668 C CA . ILE A 1 86 ? 10.644 3.223 -21.590 1.00 66.38 86 ILE A CA 1
ATOM 669 C C . ILE A 1 86 ? 11.234 2.114 -20.697 1.00 66.38 86 ILE A C 1
ATOM 671 O O . ILE A 1 86 ? 11.539 2.339 -19.522 1.00 66.38 86 ILE A O 1
ATOM 675 N N . GLY A 1 87 ? 11.523 0.951 -21.283 1.00 65.19 87 GLY A N 1
ATOM 676 C CA . GLY A 1 87 ? 12.279 -0.121 -20.645 1.00 65.19 87 GLY A CA 1
ATOM 677 C C . GLY A 1 87 ? 11.434 -1.100 -19.825 1.00 65.19 87 GLY A C 1
ATOM 678 O O . GLY A 1 87 ? 10.251 -0.917 -19.578 1.00 65.19 87 GLY A O 1
ATOM 679 N N . GLU A 1 88 ? 12.084 -2.185 -19.405 1.00 83.31 88 GLU A N 1
ATOM 680 C CA . GLU A 1 88 ? 11.477 -3.296 -18.663 1.00 83.31 88 GLU A CA 1
ATOM 681 C C . GLU A 1 88 ? 10.771 -2.822 -17.378 1.00 83.31 88 GLU A C 1
ATOM 683 O O . GLU A 1 88 ? 11.400 -2.211 -16.502 1.00 83.31 88 GLU A O 1
ATOM 688 N N . VAL A 1 89 ? 9.477 -3.143 -17.246 1.00 90.19 89 VAL A N 1
ATOM 689 C CA . VAL A 1 89 ? 8.745 -2.959 -15.989 1.00 90.19 89 VAL A CA 1
ATOM 690 C C . VAL A 1 89 ? 9.236 -3.985 -14.977 1.00 90.19 89 VAL A C 1
ATOM 692 O O . VAL A 1 89 ? 9.266 -5.190 -15.218 1.00 90.19 89 VAL A O 1
ATOM 695 N N . LEU A 1 90 ? 9.623 -3.487 -13.809 1.00 92.88 90 LEU A N 1
ATOM 696 C CA . LEU A 1 90 ? 10.102 -4.276 -12.686 1.00 92.88 90 LEU A CA 1
ATOM 697 C C . LEU A 1 90 ? 9.225 -4.036 -11.462 1.00 92.88 90 LEU A C 1
ATOM 699 O O . LEU A 1 90 ? 8.576 -3.000 -11.315 1.00 92.88 90 LEU A O 1
ATOM 703 N N . VAL A 1 91 ? 9.273 -4.985 -10.532 1.00 95.56 91 VAL A N 1
ATOM 704 C CA . VAL A 1 91 ? 8.651 -4.857 -9.215 1.00 95.56 91 VAL A CA 1
ATOM 705 C C . VAL A 1 91 ? 9.740 -4.822 -8.155 1.00 95.56 91 VAL A C 1
ATOM 707 O O . VAL A 1 91 ? 10.514 -5.769 -8.013 1.00 95.56 91 VAL A O 1
ATOM 710 N N . ALA A 1 92 ? 9.790 -3.729 -7.401 1.00 95.19 92 ALA A N 1
ATOM 711 C CA . ALA A 1 92 ? 10.730 -3.544 -6.309 1.00 95.19 92 ALA A CA 1
ATOM 712 C C . ALA A 1 92 ? 10.097 -3.911 -4.962 1.00 95.19 92 ALA A C 1
ATOM 714 O O . ALA A 1 92 ? 8.935 -3.601 -4.694 1.00 95.19 92 ALA A O 1
ATOM 715 N N . SER A 1 93 ? 10.901 -4.538 -4.105 1.00 94.38 93 SER A N 1
ATOM 716 C CA . SER A 1 93 ? 10.591 -4.748 -2.692 1.00 94.38 93 SER A CA 1
ATOM 717 C C . SER A 1 93 ? 10.849 -3.467 -1.901 1.00 94.38 93 SER A C 1
ATOM 719 O O . SER A 1 93 ? 11.907 -2.850 -2.034 1.00 94.38 93 SER A O 1
ATOM 721 N N . TYR A 1 94 ? 9.867 -3.065 -1.096 1.00 93.00 94 TYR A N 1
ATOM 722 C CA . TYR A 1 94 ? 9.937 -1.953 -0.143 1.00 93.00 94 TYR A CA 1
ATOM 723 C C . TYR A 1 94 ? 9.931 -2.460 1.310 1.00 93.00 94 TYR A C 1
ATOM 725 O O . TYR A 1 94 ? 9.912 -1.666 2.255 1.00 93.00 94 TYR A O 1
ATOM 733 N N . GLY A 1 95 ? 9.919 -3.781 1.510 1.00 89.00 95 GLY A N 1
ATOM 734 C CA . GLY A 1 95 ? 9.805 -4.416 2.816 1.00 89.00 95 GLY A CA 1
ATOM 735 C C . GLY A 1 95 ? 10.939 -4.050 3.763 1.00 89.00 95 GLY A C 1
ATOM 736 O O . GLY A 1 95 ? 10.669 -3.741 4.914 1.00 89.00 95 GLY A O 1
ATOM 737 N N . GLU A 1 96 ? 12.192 -3.987 3.312 1.00 85.81 96 GLU A N 1
ATOM 738 C CA . GLU A 1 96 ? 13.315 -3.613 4.188 1.00 85.81 96 GLU A CA 1
ATOM 739 C C . GLU A 1 96 ? 13.182 -2.163 4.687 1.00 85.81 96 GLU A C 1
ATOM 741 O O . GLU A 1 96 ? 13.368 -1.864 5.864 1.00 85.81 96 GLU A O 1
ATOM 746 N N . GLN A 1 97 ? 12.762 -1.244 3.823 1.00 86.75 97 GLN A N 1
ATOM 747 C CA . GLN A 1 97 ? 12.591 0.164 4.173 1.00 86.75 97 GLN A CA 1
ATOM 748 C C . GLN A 1 97 ? 11.413 0.372 5.135 1.00 86.75 97 GLN A C 1
ATOM 750 O O . GLN A 1 97 ? 11.459 1.266 5.982 1.00 86.75 97 GLN A O 1
ATOM 755 N N . LEU A 1 98 ? 10.360 -0.444 5.014 1.00 86.94 98 LEU A N 1
ATOM 756 C CA . LEU A 1 98 ? 9.127 -0.309 5.793 1.00 86.94 98 LEU A CA 1
ATOM 757 C C . LEU A 1 98 ? 9.127 -1.163 7.069 1.00 86.94 98 LEU A C 1
ATOM 759 O O . LEU A 1 98 ? 8.697 -0.686 8.117 1.00 86.94 98 LEU A O 1
ATOM 763 N N . PHE A 1 99 ? 9.651 -2.387 7.009 1.00 83.38 99 PHE A N 1
ATOM 764 C CA . PHE A 1 99 ? 9.656 -3.412 8.064 1.00 83.38 99 PHE A CA 1
ATOM 765 C C . PHE A 1 99 ? 11.048 -3.715 8.638 1.00 83.38 99 PHE A C 1
ATOM 767 O O . PHE A 1 99 ? 11.147 -4.292 9.721 1.00 83.38 99 PHE A O 1
ATOM 774 N N . GLY A 1 100 ? 12.126 -3.236 8.002 1.00 79.44 100 GLY A N 1
ATOM 775 C CA . GLY A 1 100 ? 13.514 -3.448 8.432 1.00 79.44 100 GLY A CA 1
ATOM 776 C C . GLY A 1 100 ? 13.952 -4.904 8.358 1.00 79.44 100 GLY A C 1
ATOM 777 O O . GLY A 1 100 ? 13.233 -5.762 7.862 1.00 79.44 100 GLY A O 1
ATOM 778 N N . ASP A 1 101 ? 15.119 -5.189 8.931 1.00 71.31 101 ASP A N 1
ATOM 779 C CA . ASP A 1 101 ? 15.754 -6.515 8.857 1.00 71.31 101 ASP A CA 1
ATOM 780 C C . ASP A 1 101 ? 15.078 -7.598 9.728 1.00 71.31 101 ASP A C 1
ATOM 782 O O . ASP A 1 101 ? 15.575 -8.719 9.822 1.00 71.31 101 ASP A O 1
ATOM 786 N N . GLY A 1 102 ? 13.994 -7.262 10.436 1.00 56.41 102 GLY A N 1
ATOM 787 C CA . GLY A 1 102 ? 13.510 -8.032 11.587 1.00 56.41 102 GLY A CA 1
ATOM 788 C C . GLY A 1 102 ? 12.680 -9.270 11.257 1.00 56.41 102 GLY A C 1
ATOM 789 O O . GLY A 1 102 ? 12.788 -10.266 11.969 1.00 56.41 102 GLY A O 1
ATOM 790 N N . ASP A 1 103 ? 11.887 -9.226 10.182 1.00 62.97 103 ASP A N 1
ATOM 791 C CA . ASP A 1 103 ? 10.757 -10.157 10.031 1.00 62.97 103 ASP A CA 1
ATOM 792 C C . ASP A 1 103 ? 10.895 -11.145 8.859 1.00 62.97 103 ASP A C 1
ATOM 794 O O . ASP A 1 103 ? 10.145 -12.121 8.794 1.00 62.97 103 ASP A O 1
ATOM 798 N N . GLY A 1 104 ? 11.889 -10.959 7.977 1.00 66.75 104 GLY A N 1
ATOM 799 C CA . GLY A 1 104 ? 12.277 -11.909 6.922 1.00 66.75 104 GLY A CA 1
ATOM 800 C C . GLY A 1 104 ? 11.102 -12.633 6.242 1.00 66.75 104 GLY A C 1
ATOM 801 O O . GLY A 1 104 ? 10.152 -12.015 5.775 1.00 66.75 104 GLY A O 1
ATOM 802 N N . GLU A 1 105 ? 11.150 -13.968 6.204 1.00 68.94 105 GLU A N 1
ATOM 803 C CA . GLU A 1 105 ? 10.081 -14.811 5.637 1.00 68.94 105 GLU A CA 1
ATOM 804 C C . GLU A 1 105 ? 8.833 -14.943 6.533 1.00 68.94 105 GLU A C 1
ATOM 806 O O . GLU A 1 105 ? 7.801 -15.430 6.072 1.00 68.94 105 GLU A O 1
ATOM 811 N N . GLN A 1 106 ? 8.908 -14.540 7.807 1.00 79.06 106 GLN A N 1
ATOM 812 C CA . GLN A 1 106 ? 7.787 -14.641 8.755 1.00 79.06 106 GLN A CA 1
ATOM 813 C C . GLN A 1 106 ? 6.759 -13.523 8.535 1.00 79.06 106 GLN A C 1
ATOM 815 O O . GLN A 1 106 ? 5.565 -13.719 8.779 1.00 79.06 106 GLN A O 1
ATOM 820 N N . GLY A 1 107 ? 7.220 -12.385 8.010 1.00 86.06 107 GLY A N 1
ATOM 821 C CA . GLY A 1 107 ? 6.409 -11.211 7.726 1.00 86.06 107 GLY A CA 1
ATOM 822 C C . GLY A 1 107 ? 5.955 -10.467 8.982 1.00 86.06 107 GLY A C 1
ATOM 823 O O . GLY A 1 107 ? 5.900 -11.005 10.087 1.00 86.06 107 GLY A O 1
ATOM 824 N N . ALA A 1 108 ? 5.589 -9.207 8.795 1.00 90.56 108 ALA A N 1
ATOM 825 C CA . ALA A 1 108 ? 5.108 -8.334 9.846 1.00 90.56 108 ALA A CA 1
ATOM 826 C C . ALA A 1 108 ? 3.598 -8.525 10.044 1.00 90.56 108 ALA A C 1
ATOM 828 O O . ALA A 1 108 ? 2.811 -8.492 9.089 1.00 90.56 108 ALA A O 1
ATOM 829 N N . ARG A 1 109 ? 3.156 -8.705 11.292 1.00 92.12 109 ARG A N 1
ATOM 830 C CA . ARG A 1 109 ? 1.725 -8.830 11.592 1.00 92.12 109 ARG A CA 1
ATOM 831 C C . ARG A 1 109 ? 1.108 -7.454 11.784 1.00 92.12 109 ARG A C 1
ATOM 833 O O . ARG A 1 109 ? 1.591 -6.677 12.601 1.00 92.12 109 ARG A O 1
ATOM 840 N N . CYS A 1 110 ? 0.029 -7.162 11.060 1.00 94.50 110 CYS A N 1
ATOM 841 C CA . CYS A 1 110 ? -0.747 -5.952 11.303 1.00 94.50 110 CYS A CA 1
ATOM 842 C C . CYS A 1 110 ? -1.481 -6.088 12.646 1.00 94.50 110 CYS A C 1
ATOM 844 O O . CYS A 1 110 ? -2.139 -7.097 12.896 1.00 94.50 110 CYS A O 1
ATOM 846 N N . VAL A 1 111 ? -1.340 -5.093 13.520 1.00 95.12 111 VAL A N 1
ATOM 847 C CA . VAL A 1 111 ? -1.960 -5.046 14.856 1.00 95.12 111 VAL A CA 1
ATOM 848 C C . VAL A 1 111 ? -3.081 -4.014 14.925 1.00 95.12 111 VAL A C 1
ATOM 850 O O . VAL A 1 111 ? -4.050 -4.194 15.663 1.00 95.12 111 VAL A O 1
ATOM 853 N N . GLU A 1 112 ? -2.994 -2.956 14.122 1.00 96.50 112 GLU A N 1
ATOM 854 C CA . GLU A 1 112 ? -4.039 -1.949 13.998 1.00 96.50 112 GLU A CA 1
ATOM 855 C C . GLU A 1 112 ? -4.137 -1.468 12.550 1.00 96.50 112 GLU A C 1
ATOM 857 O O . GLU A 1 112 ? -3.142 -1.178 11.892 1.00 96.50 112 GLU A O 1
ATOM 862 N N . LEU A 1 113 ? -5.368 -1.377 12.068 1.00 97.50 113 LEU A N 1
ATOM 863 C CA . LEU A 1 113 ? -5.749 -0.773 10.807 1.00 97.50 113 LEU A CA 1
ATOM 864 C C . LEU A 1 113 ? -6.569 0.479 11.115 1.00 97.50 113 LEU A C 1
ATOM 866 O O . LEU A 1 113 ? -7.596 0.401 11.791 1.00 97.50 113 LEU A O 1
ATOM 870 N N . ARG A 1 114 ? -6.155 1.619 10.566 1.00 97.75 114 ARG A N 1
ATOM 871 C CA . ARG A 1 114 ? -6.957 2.843 10.490 1.00 97.75 114 ARG A CA 1
ATOM 872 C C . ARG A 1 114 ? -7.361 3.073 9.042 1.00 97.75 114 ARG A C 1
ATOM 874 O O . ARG A 1 114 ? -6.520 3.313 8.179 1.00 97.75 114 ARG A O 1
ATOM 881 N N . ALA A 1 115 ? -8.655 2.977 8.777 1.00 96.69 115 ALA A N 1
ATOM 882 C CA . ALA A 1 115 ? -9.242 3.207 7.470 1.00 96.69 115 ALA A CA 1
ATOM 883 C C . ALA A 1 115 ? -9.947 4.559 7.448 1.00 96.69 115 ALA A C 1
ATOM 885 O O . ALA A 1 115 ? -10.918 4.779 8.175 1.00 96.69 115 ALA A O 1
ATOM 886 N N . TYR A 1 116 ? -9.470 5.455 6.591 1.00 94.81 116 TYR A N 1
ATOM 887 C CA . TYR A 1 116 ? -10.071 6.766 6.396 1.00 94.81 116 TYR A CA 1
ATOM 888 C C . TYR A 1 116 ? -11.095 6.690 5.284 1.00 94.81 116 TYR A C 1
ATOM 890 O O . TYR A 1 116 ? -10.758 6.335 4.158 1.00 94.81 116 TYR A O 1
ATOM 898 N N . VAL A 1 117 ? -12.341 7.010 5.603 1.00 92.81 117 VAL A N 1
ATOM 899 C CA . VAL A 1 117 ? -13.487 6.792 4.729 1.00 92.81 117 VAL A CA 1
ATOM 900 C C . VAL A 1 117 ? -14.210 8.109 4.508 1.00 92.81 117 VAL A C 1
ATOM 902 O O . VAL A 1 117 ? -14.465 8.851 5.454 1.00 92.81 117 VAL A O 1
ATOM 905 N N . ARG A 1 118 ? -14.559 8.405 3.258 1.00 90.88 118 ARG A N 1
ATOM 906 C CA . ARG A 1 118 ? -15.387 9.563 2.924 1.00 90.88 118 ARG A CA 1
ATOM 907 C C . ARG A 1 118 ? -16.831 9.287 3.337 1.00 90.88 118 ARG A C 1
ATOM 909 O O . ARG A 1 118 ? -17.414 8.294 2.911 1.00 90.88 118 ARG A O 1
ATOM 916 N N . ASP A 1 119 ? -17.444 10.164 4.129 1.00 89.81 119 ASP A N 1
ATOM 917 C CA . ASP A 1 119 ? -18.776 9.875 4.693 1.00 89.81 119 ASP A CA 1
ATOM 918 C C . ASP A 1 119 ? -19.890 9.897 3.637 1.00 89.81 119 ASP A C 1
ATOM 920 O O . ASP A 1 119 ? -20.931 9.271 3.820 1.00 89.81 119 ASP A O 1
ATOM 924 N N . ALA A 1 120 ? -19.687 10.625 2.535 1.00 88.06 120 ALA A N 1
ATOM 925 C CA . ALA A 1 120 ? -20.704 10.821 1.503 1.00 88.06 120 ALA A CA 1
ATOM 926 C C . ALA A 1 120 ? -21.037 9.538 0.720 1.00 88.06 120 ALA A C 1
ATOM 928 O O . ALA A 1 120 ? -22.193 9.325 0.356 1.00 88.06 120 ALA A O 1
ATOM 929 N N . ASP A 1 121 ? -20.033 8.707 0.441 1.00 89.12 121 ASP A N 1
ATOM 930 C CA . ASP A 1 121 ? -20.136 7.525 -0.424 1.00 89.12 121 ASP A CA 1
ATOM 931 C C . ASP A 1 121 ? -19.472 6.273 0.170 1.00 89.12 121 ASP A C 1
ATOM 933 O O . ASP A 1 121 ? -19.487 5.208 -0.450 1.00 89.12 121 ASP A O 1
ATOM 937 N N . HIS A 1 122 ? -18.921 6.384 1.380 1.00 89.00 122 HIS A N 1
ATOM 938 C CA . HIS A 1 122 ? -18.154 5.344 2.054 1.00 89.00 122 HIS A CA 1
ATOM 939 C C . HIS A 1 122 ? -16.938 4.849 1.255 1.00 89.00 122 HIS A C 1
ATOM 941 O O . HIS A 1 122 ? -16.515 3.698 1.415 1.00 89.00 122 HIS A O 1
ATOM 947 N N . SER A 1 123 ? -16.356 5.698 0.400 1.00 90.38 123 SER A N 1
ATOM 948 C CA . SER A 1 123 ? -15.122 5.367 -0.305 1.00 90.38 123 SER A CA 1
ATOM 949 C C . SER A 1 123 ? -13.937 5.337 0.659 1.00 90.38 123 SER A C 1
ATOM 951 O O . SER A 1 123 ? -13.800 6.192 1.535 1.00 90.38 123 SER A O 1
ATOM 953 N N . LEU A 1 124 ? -13.062 4.341 0.508 1.00 93.00 124 LEU A N 1
ATOM 954 C CA . LEU A 1 124 ? -11.806 4.303 1.247 1.00 93.00 124 LEU A CA 1
ATOM 955 C C . LEU A 1 124 ? -10.862 5.342 0.638 1.00 93.00 124 LEU A C 1
ATOM 957 O O . LEU A 1 124 ? -10.535 5.245 -0.538 1.00 93.00 124 LEU A O 1
ATOM 961 N N . VAL A 1 125 ? -10.440 6.320 1.429 1.00 92.75 125 VAL A N 1
ATOM 962 C CA . VAL A 1 125 ? -9.564 7.419 1.008 1.00 92.75 125 VAL A CA 1
ATOM 963 C C . VAL A 1 125 ? -8.116 7.074 1.316 1.00 92.75 125 VAL A C 1
ATOM 965 O O . VAL A 1 125 ? -7.297 7.100 0.417 1.00 92.75 125 VAL A O 1
ATOM 968 N N . CYS A 1 126 ? -7.802 6.683 2.551 1.00 94.50 126 CYS A N 1
ATOM 969 C CA . CYS A 1 126 ? -6.441 6.337 2.971 1.00 94.50 126 CYS A CA 1
ATOM 970 C C . CYS A 1 126 ? -6.450 5.134 3.918 1.00 94.50 126 CYS A C 1
ATOM 972 O O . CYS A 1 126 ? -7.465 4.829 4.551 1.00 94.50 126 CYS A O 1
ATOM 974 N N . LEU A 1 127 ? -5.292 4.492 4.066 1.00 97.06 127 LEU A N 1
ATOM 975 C CA . LEU A 1 127 ? -5.052 3.447 5.063 1.00 97.06 127 LEU A CA 1
ATOM 976 C C . LEU A 1 127 ? -3.813 3.786 5.886 1.00 97.06 127 LEU A C 1
ATOM 978 O O . LEU A 1 127 ? -2.788 4.152 5.319 1.00 97.06 127 LEU A O 1
ATOM 982 N N . ALA A 1 128 ? -3.876 3.593 7.198 1.00 97.69 128 ALA A N 1
ATOM 983 C CA . ALA A 1 128 ? -2.692 3.429 8.028 1.00 97.69 128 ALA A CA 1
ATOM 984 C C . ALA A 1 128 ? -2.689 2.016 8.612 1.00 97.69 128 ALA A C 1
ATOM 986 O O . ALA A 1 128 ? -3.680 1.572 9.196 1.00 97.69 128 ALA A O 1
ATOM 987 N N . LEU A 1 129 ? -1.587 1.306 8.405 1.00 97.06 129 LEU A N 1
ATOM 988 C CA . LEU A 1 129 ? -1.380 -0.064 8.848 1.00 97.06 129 LEU A CA 1
ATOM 989 C C . LEU A 1 129 ? -0.251 -0.057 9.868 1.00 97.06 129 LEU A C 1
ATOM 991 O O . LEU A 1 129 ? 0.905 0.162 9.506 1.00 97.06 129 LEU A O 1
ATOM 995 N N . ASP A 1 130 ? -0.579 -0.300 11.127 1.00 95.44 130 ASP A N 1
ATOM 996 C CA . ASP A 1 130 ? 0.424 -0.513 12.156 1.00 95.44 130 ASP A CA 1
ATOM 997 C C . ASP A 1 130 ? 0.753 -1.990 12.228 1.00 95.44 130 ASP A C 1
ATOM 999 O O . ASP A 1 130 ? -0.125 -2.846 12.383 1.00 95.44 130 ASP A O 1
ATOM 1003 N N . PHE A 1 131 ? 2.040 -2.279 12.150 1.00 92.06 131 PHE A N 1
ATOM 1004 C CA . PHE A 1 131 ? 2.584 -3.612 12.275 1.00 92.06 131 PHE A CA 1
ATOM 1005 C C . PHE A 1 131 ? 3.246 -3.816 13.638 1.00 92.06 131 PHE A C 1
ATOM 1007 O O . PHE A 1 131 ? 3.516 -2.872 14.392 1.00 92.06 131 PHE A O 1
ATOM 1014 N N . THR A 1 132 ? 3.532 -5.078 13.954 1.00 86.88 132 THR A N 1
ATOM 1015 C CA . THR A 1 132 ? 4.447 -5.456 15.031 1.00 86.88 132 THR A CA 1
ATOM 1016 C C . THR A 1 132 ? 5.724 -4.608 14.982 1.00 86.88 132 THR A C 1
ATOM 1018 O O . THR A 1 132 ? 6.176 -4.191 13.918 1.00 86.88 132 THR A O 1
ATOM 1021 N N . TYR A 1 133 ? 6.290 -4.304 16.154 1.00 81.44 133 TYR A N 1
ATOM 1022 C CA . TYR A 1 133 ? 7.457 -3.418 16.308 1.00 81.44 133 TYR A CA 1
ATOM 1023 C C . TYR A 1 133 ? 7.227 -1.933 15.960 1.00 81.44 133 TYR A C 1
ATOM 1025 O O . TYR A 1 133 ? 8.186 -1.223 15.669 1.00 81.44 133 TYR A O 1
ATOM 1033 N N . GLN A 1 134 ? 5.981 -1.447 16.069 1.00 78.62 134 GLN A N 1
ATOM 1034 C CA . GLN A 1 134 ? 5.612 -0.023 15.936 1.00 78.62 134 GLN A CA 1
ATOM 1035 C C . GLN A 1 134 ? 5.971 0.583 14.573 1.00 78.62 134 GLN A C 1
ATOM 1037 O O . GLN A 1 134 ? 6.408 1.729 14.473 1.00 78.62 134 GLN A O 1
ATOM 1042 N N . ARG A 1 135 ? 5.801 -0.200 13.507 1.00 88.19 135 ARG A N 1
ATOM 1043 C CA . ARG A 1 135 ? 6.045 0.264 12.142 1.00 88.19 135 ARG A CA 1
ATOM 1044 C C . ARG A 1 135 ? 4.719 0.583 11.477 1.00 88.19 135 ARG A C 1
ATOM 1046 O O . ARG A 1 135 ? 3.909 -0.313 11.264 1.00 88.19 135 ARG A O 1
ATOM 1053 N N . THR A 1 136 ? 4.508 1.854 11.159 1.00 93.94 136 THR A N 1
ATOM 1054 C CA . THR A 1 136 ? 3.309 2.315 10.456 1.00 93.94 136 THR A CA 1
ATOM 1055 C C . THR A 1 136 ? 3.602 2.453 8.973 1.00 93.94 136 THR A C 1
ATOM 1057 O O . THR A 1 136 ? 4.522 3.177 8.589 1.00 93.94 136 THR A O 1
ATOM 1060 N N . VAL A 1 137 ? 2.777 1.821 8.142 1.00 96.06 137 VAL A N 1
ATOM 1061 C CA . VAL A 1 137 ? 2.715 2.067 6.700 1.00 96.06 137 VAL A CA 1
ATOM 1062 C C . VAL A 1 137 ? 1.458 2.878 6.416 1.00 96.06 137 VAL A C 1
ATOM 1064 O O . VAL A 1 137 ? 0.345 2.410 6.644 1.00 96.06 137 VAL A O 1
ATOM 1067 N N . PHE A 1 138 ? 1.635 4.099 5.921 1.00 97.06 138 PHE A N 1
ATOM 1068 C CA . PHE A 1 138 ? 0.537 4.975 5.519 1.00 97.06 138 PHE A CA 1
ATOM 1069 C C . PHE A 1 138 ? 0.407 4.996 3.998 1.00 97.06 138 PHE A C 1
ATOM 1071 O O . PHE A 1 138 ? 1.401 5.175 3.299 1.00 97.06 138 PHE A O 1
ATOM 1078 N N . LEU A 1 139 ? -0.805 4.819 3.485 1.00 96.81 139 LEU A N 1
ATOM 1079 C CA . LEU A 1 139 ? -1.106 4.719 2.063 1.00 96.81 139 LEU A CA 1
ATOM 1080 C C . LEU A 1 139 ? -2.091 5.820 1.676 1.00 96.81 139 LEU A C 1
ATOM 1082 O O . LEU A 1 139 ? -3.250 5.800 2.097 1.00 96.81 139 LEU A O 1
ATOM 1086 N N . ASP A 1 140 ? -1.610 6.759 0.865 1.00 94.44 140 ASP A N 1
ATOM 1087 C CA . ASP A 1 140 ? -2.349 7.939 0.416 1.00 94.44 140 ASP A CA 1
ATOM 1088 C C . ASP A 1 140 ? -2.445 7.960 -1.122 1.00 94.44 140 ASP A C 1
ATOM 1090 O O . ASP A 1 140 ? -1.447 8.252 -1.784 1.00 94.44 140 ASP A O 1
ATOM 1094 N N . PRO A 1 141 ? -3.615 7.675 -1.725 1.00 92.31 141 PRO A N 1
ATOM 1095 C CA . PRO A 1 141 ? -3.814 7.666 -3.177 1.00 92.31 141 PRO A CA 1
ATOM 1096 C C . PRO A 1 141 ? -3.944 9.075 -3.777 1.00 92.31 141 PRO A C 1
ATOM 1098 O O . PRO A 1 141 ? -4.256 9.206 -4.957 1.00 92.31 141 PRO A O 1
ATOM 1101 N N . THR A 1 142 ? -3.784 10.147 -2.989 1.00 85.50 142 THR A N 1
ATOM 1102 C CA . THR A 1 142 ? -3.932 11.531 -3.476 1.00 85.50 142 THR A CA 1
ATOM 1103 C C . THR A 1 142 ? -2.668 12.082 -4.137 1.00 85.50 142 THR A C 1
ATOM 1105 O O . THR A 1 142 ? -2.615 13.263 -4.489 1.00 85.50 142 THR A O 1
ATOM 1108 N N . TRP A 1 143 ? -1.632 11.259 -4.315 1.00 81.94 143 TRP A N 1
ATOM 1109 C CA . TRP A 1 143 ? -0.398 11.676 -4.967 1.00 81.94 143 TRP A CA 1
ATOM 1110 C C . TRP A 1 143 ? -0.511 11.587 -6.489 1.00 81.94 143 TRP A C 1
ATOM 1112 O O . TRP A 1 143 ? -1.128 10.678 -7.034 1.00 81.94 143 TRP A O 1
ATOM 1122 N N . THR A 1 144 ? 0.112 12.538 -7.189 1.00 76.88 144 THR A N 1
ATOM 1123 C CA . THR A 1 144 ? -0.033 12.717 -8.645 1.00 76.88 144 THR A CA 1
ATOM 1124 C C . THR A 1 144 ? 0.262 11.453 -9.454 1.00 76.88 144 THR A C 1
ATOM 1126 O O . THR A 1 144 ? -0.316 11.271 -10.520 1.00 76.88 144 THR A O 1
ATOM 1129 N N . PHE A 1 145 ? 1.131 10.575 -8.949 1.00 76.94 145 PHE A N 1
ATOM 1130 C CA . PHE A 1 145 ? 1.551 9.351 -9.635 1.00 76.94 145 PHE A CA 1
ATOM 1131 C C . PHE A 1 145 ? 1.048 8.067 -8.948 1.00 76.94 145 PHE A C 1
ATOM 1133 O O . PHE A 1 145 ? 1.599 6.992 -9.167 1.00 76.94 145 PHE A O 1
ATOM 1140 N N . GLY A 1 146 ? 0.002 8.167 -8.119 1.00 89.69 146 GLY A N 1
ATOM 1141 C CA . GLY A 1 146 ? -0.664 7.025 -7.490 1.00 89.69 146 GLY A CA 1
ATOM 1142 C C . GLY A 1 146 ? -0.624 7.069 -5.964 1.00 89.69 146 GLY A C 1
ATOM 1143 O O . GLY A 1 146 ? -0.935 8.079 -5.337 1.00 89.69 146 GLY A O 1
ATOM 1144 N N . ILE A 1 147 ? -0.256 5.947 -5.356 1.00 94.56 147 ILE A N 1
ATOM 1145 C CA . ILE A 1 147 ? -0.223 5.750 -3.910 1.00 94.56 147 ILE A CA 1
ATOM 1146 C C . ILE A 1 147 ? 1.102 6.268 -3.358 1.00 94.56 147 ILE A C 1
ATOM 1148 O O . ILE A 1 147 ? 2.170 5.696 -3.570 1.00 94.56 147 ILE A O 1
ATOM 1152 N N . ARG A 1 148 ? 1.043 7.332 -2.566 1.00 94.06 148 ARG A N 1
ATOM 1153 C CA . ARG A 1 148 ? 2.158 7.715 -1.710 1.00 94.06 148 ARG A CA 1
ATOM 1154 C C . ARG A 1 148 ? 2.243 6.745 -0.539 1.00 94.06 148 ARG A C 1
ATOM 1156 O O . ARG A 1 148 ? 1.373 6.733 0.330 1.00 94.06 148 ARG A O 1
ATOM 1163 N N . ILE A 1 149 ? 3.336 5.990 -0.499 1.00 95.25 149 ILE A N 1
ATOM 1164 C CA . ILE A 1 149 ? 3.702 5.140 0.633 1.00 95.25 149 ILE A CA 1
ATOM 1165 C C . ILE A 1 149 ? 4.478 5.995 1.636 1.00 95.25 149 ILE A C 1
ATOM 1167 O O . ILE A 1 149 ? 5.510 6.588 1.318 1.00 95.25 149 ILE A O 1
ATOM 1171 N N . GLY A 1 150 ? 3.948 6.106 2.843 1.00 94.44 150 GLY A N 1
ATOM 1172 C CA . GLY A 1 150 ? 4.498 6.893 3.931 1.00 94.44 150 GLY A CA 1
ATOM 1173 C C . GLY A 1 150 ? 4.489 6.131 5.248 1.00 94.44 150 GLY A C 1
ATOM 1174 O O . GLY A 1 150 ? 4.354 4.913 5.297 1.00 94.44 150 GLY A O 1
ATOM 1175 N N . ASN A 1 151 ? 4.629 6.888 6.327 1.00 94.75 151 ASN A N 1
ATOM 1176 C CA . ASN A 1 151 ? 4.662 6.404 7.701 1.00 94.75 151 ASN A CA 1
ATOM 1177 C C . ASN A 1 151 ? 3.717 7.236 8.581 1.00 94.75 151 ASN A C 1
ATOM 1179 O O . ASN A 1 151 ? 2.964 8.062 8.064 1.00 94.75 151 ASN A O 1
ATOM 1183 N 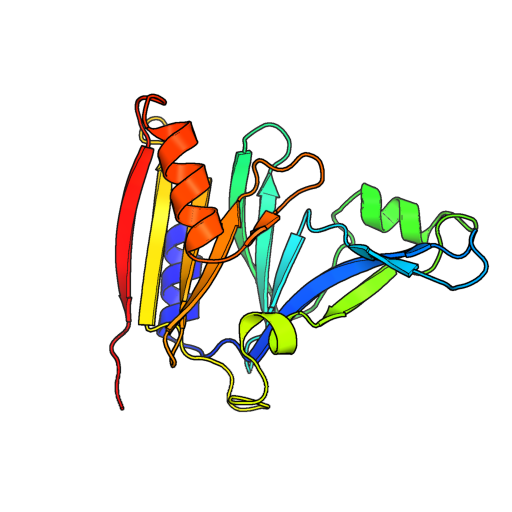N . GLU A 1 152 ? 3.805 7.081 9.902 1.00 95.25 152 GLU A N 1
ATOM 1184 C CA . GLU A 1 152 ? 3.031 7.862 10.878 1.00 95.25 152 GLU A CA 1
ATOM 1185 C C . GLU A 1 152 ? 3.130 9.383 10.634 1.00 95.25 152 GLU A C 1
ATOM 1187 O O . GLU A 1 152 ? 2.126 10.086 10.616 1.00 95.25 152 GLU A O 1
ATOM 1192 N N . ALA A 1 153 ? 4.319 9.920 10.340 1.00 95.38 153 ALA A N 1
ATOM 1193 C CA . ALA A 1 153 ? 4.462 11.345 10.020 1.00 95.38 153 ALA A CA 1
ATOM 1194 C C . ALA A 1 153 ? 3.786 11.727 8.685 1.00 95.38 153 ALA A C 1
ATOM 1196 O O . ALA A 1 153 ? 3.394 12.876 8.477 1.00 95.38 153 ALA A O 1
ATOM 1197 N N . GLY A 1 154 ? 3.674 10.782 7.748 1.00 95.19 154 GLY A N 1
ATOM 1198 C CA . GLY A 1 154 ? 2.855 10.915 6.542 1.00 95.19 154 GLY A CA 1
ATOM 1199 C C . GLY A 1 154 ? 1.369 11.038 6.872 1.00 95.19 154 GLY A C 1
ATOM 1200 O O . GLY A 1 154 ? 0.739 11.989 6.413 1.00 95.19 154 GLY A O 1
ATOM 1201 N N . GLU A 1 155 ? 0.864 10.137 7.714 1.00 95.81 155 GLU A N 1
ATOM 1202 C CA . GLU A 1 155 ? -0.516 10.138 8.213 1.00 95.81 155 GLU A CA 1
ATOM 1203 C C . GLU A 1 155 ? -0.852 11.463 8.908 1.00 95.81 155 GLU A C 1
ATOM 1205 O O . GLU A 1 155 ? -1.832 12.113 8.554 1.00 95.81 155 GLU A O 1
ATOM 1210 N N . GLN A 1 156 ? 0.002 11.930 9.826 1.00 95.44 156 GLN A N 1
ATOM 1211 C CA . GLN A 1 156 ? -0.226 13.185 10.551 1.00 95.44 156 GLN A CA 1
ATOM 1212 C C . GLN A 1 156 ? -0.288 14.401 9.621 1.00 95.44 156 GLN A C 1
ATOM 1214 O O . GLN A 1 156 ? -1.207 15.209 9.726 1.00 95.44 156 GLN A O 1
ATOM 1219 N N . ARG A 1 157 ? 0.634 14.516 8.656 1.00 94.19 157 ARG A N 1
ATOM 1220 C CA . ARG A 1 157 ? 0.601 15.616 7.671 1.00 94.19 157 ARG A CA 1
ATOM 1221 C C . ARG A 1 157 ? -0.651 15.580 6.804 1.00 94.19 157 ARG A C 1
ATOM 1223 O O . ARG A 1 157 ? -1.175 16.630 6.437 1.00 94.19 157 ARG A O 1
ATOM 1230 N N . TRP A 1 158 ? -1.112 14.385 6.448 1.00 93.12 158 TRP A N 1
ATOM 1231 C CA . TRP A 1 158 ? -2.355 14.223 5.708 1.00 93.12 158 TRP A CA 1
ATOM 1232 C C . TRP A 1 158 ? -3.556 14.651 6.565 1.00 93.12 158 TRP A C 1
ATOM 1234 O O . TRP A 1 158 ? -4.345 15.477 6.119 1.00 93.12 158 TRP A O 1
ATOM 1244 N N . LEU A 1 159 ? -3.633 14.217 7.827 1.00 92.88 159 LEU A N 1
ATOM 1245 C CA . LEU A 1 159 ? -4.675 14.636 8.775 1.00 92.88 159 LEU A CA 1
ATOM 1246 C C . LEU A 1 159 ? -4.694 16.152 9.005 1.00 92.88 159 LEU A C 1
ATOM 1248 O O . LEU A 1 159 ? -5.761 16.747 9.125 1.00 92.88 159 LEU A O 1
ATOM 1252 N N . GLU A 1 160 ? -3.527 16.792 9.071 1.00 91.94 160 GLU A N 1
ATOM 1253 C CA . GLU A 1 160 ? -3.412 18.249 9.175 1.00 91.94 160 GLU A CA 1
ATOM 1254 C C . GLU A 1 160 ? -3.979 18.959 7.944 1.00 91.94 160 GLU A C 1
ATOM 1256 O O . GLU A 1 160 ? -4.685 19.956 8.092 1.00 91.94 160 GLU A O 1
ATOM 1261 N N . ARG A 1 161 ? -3.709 18.431 6.743 1.00 89.00 161 ARG A N 1
ATOM 1262 C CA . ARG A 1 161 ? -4.234 18.959 5.476 1.00 89.00 161 ARG A CA 1
ATOM 1263 C C . ARG A 1 161 ? -5.748 18.779 5.365 1.00 89.00 161 ARG A C 1
ATOM 1265 O O . ARG A 1 161 ? -6.437 19.698 4.936 1.00 89.00 161 ARG A O 1
ATOM 1272 N N . GLU A 1 162 ? -6.258 17.615 5.759 1.00 86.62 162 GLU A N 1
ATOM 1273 C CA . GLU A 1 162 ? -7.680 17.268 5.662 1.00 86.62 162 GLU A CA 1
ATOM 1274 C C . GLU A 1 162 ? -8.507 17.742 6.870 1.00 86.62 162 GLU A C 1
ATOM 1276 O O . GLU A 1 162 ? -9.715 17.529 6.906 1.00 86.62 162 GLU A O 1
ATOM 1281 N N . ARG A 1 163 ? -7.896 18.417 7.854 1.00 76.19 163 ARG A N 1
ATOM 1282 C CA . ARG A 1 163 ? -8.567 18.879 9.085 1.00 76.19 163 ARG A CA 1
ATOM 1283 C C . ARG A 1 163 ? -9.831 19.703 8.815 1.00 76.19 163 ARG A C 1
ATOM 1285 O O . ARG A 1 163 ? -10.789 19.610 9.580 1.00 76.19 163 ARG A O 1
ATOM 1292 N N . ASP A 1 164 ? -9.822 20.479 7.735 1.00 69.25 164 ASP A N 1
ATOM 1293 C CA . ASP A 1 164 ? -10.937 21.334 7.321 1.00 69.25 164 ASP A CA 1
ATOM 1294 C C . ASP A 1 164 ? -11.768 20.719 6.174 1.00 69.25 164 ASP A C 1
ATOM 1296 O O . ASP A 1 164 ? -12.815 21.258 5.798 1.00 69.25 164 ASP A O 1
ATOM 1300 N N . ALA A 1 165 ? -11.339 19.573 5.628 1.00 67.12 165 ALA A N 1
ATOM 1301 C CA . ALA A 1 165 ? -12.088 18.811 4.639 1.00 67.12 165 ALA A CA 1
ATOM 1302 C C . ALA A 1 165 ? -13.243 18.098 5.349 1.00 67.12 165 ALA A C 1
ATOM 1304 O O . ALA A 1 165 ? -13.094 17.097 6.046 1.00 67.12 165 ALA A O 1
ATOM 1305 N N . THR A 1 166 ? -14.431 18.675 5.231 1.00 60.25 166 THR A N 1
ATOM 1306 C CA . THR A 1 166 ? -15.608 18.186 5.938 1.00 60.25 166 THR A CA 1
ATOM 1307 C C . THR A 1 166 ? -16.065 16.873 5.295 1.00 60.25 166 THR A C 1
ATOM 1309 O O . THR A 1 166 ? -16.331 16.856 4.094 1.00 60.25 166 THR A O 1
ATOM 1312 N N . ALA A 1 167 ? -16.185 15.816 6.112 1.00 85.38 167 ALA A N 1
ATOM 1313 C CA . ALA A 1 167 ? -16.721 14.476 5.807 1.00 85.38 167 ALA A CA 1
ATOM 1314 C C . ALA A 1 167 ? -15.707 13.345 5.516 1.00 85.38 167 ALA A C 1
ATOM 1316 O O . ALA A 1 167 ? -15.895 12.569 4.573 1.00 85.38 167 ALA A O 1
ATOM 1317 N N . ILE A 1 168 ? -14.658 13.218 6.339 1.00 89.69 168 ILE A N 1
ATOM 1318 C CA . ILE A 1 168 ? -13.868 11.981 6.442 1.00 89.69 168 ILE A CA 1
ATOM 1319 C C . ILE A 1 168 ? -13.974 11.427 7.867 1.00 89.69 168 ILE A C 1
ATOM 1321 O O . ILE A 1 168 ? -13.629 12.111 8.833 1.00 89.69 168 ILE A O 1
ATOM 1325 N N . SER A 1 169 ? -14.398 10.172 7.995 1.00 92.31 169 SER A N 1
ATOM 1326 C CA . SER A 1 169 ? -14.364 9.403 9.239 1.00 92.31 169 SER A CA 1
ATOM 1327 C C . SER A 1 169 ? -13.193 8.422 9.256 1.00 92.31 169 SER A C 1
ATOM 1329 O O . SER A 1 169 ? -12.645 8.049 8.220 1.00 92.31 169 SER A O 1
ATOM 1331 N N . CYS A 1 170 ? -12.782 8.006 10.454 1.00 94.94 170 CYS A N 1
ATOM 1332 C CA . CYS A 1 170 ? -11.751 6.991 10.646 1.00 94.94 170 CYS A CA 1
ATOM 1333 C C . CYS A 1 170 ? -12.363 5.766 11.330 1.00 94.94 170 CYS A C 1
ATOM 1335 O O . CYS A 1 170 ? -12.831 5.852 12.469 1.00 94.94 170 CYS A O 1
ATOM 1337 N N . ALA A 1 171 ? -12.366 4.634 10.628 1.00 94.81 171 ALA A N 1
ATOM 1338 C CA . ALA A 1 171 ? -12.696 3.332 11.185 1.00 94.81 171 ALA A CA 1
ATOM 1339 C C . ALA A 1 171 ? -11.409 2.658 11.672 1.00 94.81 171 ALA A C 1
ATOM 1341 O O . ALA A 1 171 ? -10.447 2.529 10.917 1.00 94.81 171 ALA A O 1
ATOM 1342 N N . VAL A 1 172 ? -11.390 2.237 12.937 1.00 97.06 172 VAL A N 1
ATOM 1343 C CA . VAL A 1 172 ? -10.224 1.595 13.553 1.00 97.06 172 VAL A CA 1
ATOM 1344 C C . VAL A 1 172 ? -10.534 0.135 13.836 1.00 97.06 172 VAL A C 1
ATOM 1346 O O . VAL A 1 172 ? -11.446 -0.167 14.610 1.00 97.06 172 VAL A O 1
ATOM 1349 N N . THR A 1 173 ? -9.725 -0.753 13.269 1.00 97.19 173 THR A N 1
ATOM 1350 C CA . THR A 1 173 ? -9.812 -2.200 13.461 1.00 97.19 173 THR A CA 1
ATOM 1351 C C . THR A 1 173 ? -8.528 -2.684 14.112 1.00 97.19 173 THR A C 1
ATOM 1353 O O . THR A 1 173 ? -7.437 -2.475 13.595 1.00 97.19 173 THR A O 1
ATOM 1356 N N . ARG A 1 174 ? -8.649 -3.318 15.280 1.00 96.19 174 ARG A N 1
ATOM 1357 C CA . ARG A 1 174 ? -7.513 -3.895 16.007 1.00 96.19 174 ARG A CA 1
ATOM 1358 C C . ARG A 1 174 ? -7.503 -5.395 15.814 1.00 96.19 174 ARG A C 1
ATOM 1360 O O . ARG A 1 174 ? -8.490 -6.062 16.124 1.00 96.19 174 ARG A O 1
ATOM 1367 N N . PHE A 1 175 ? -6.385 -5.912 15.336 1.00 92.81 175 PHE A N 1
ATOM 1368 C CA . PHE A 1 175 ? -6.174 -7.342 15.209 1.00 92.81 175 PHE A CA 1
ATOM 1369 C C . PHE A 1 175 ? -5.569 -7.848 16.515 1.00 92.81 175 PHE A C 1
ATOM 1371 O O . PHE A 1 175 ? -4.665 -7.228 17.074 1.00 92.81 175 PHE A O 1
ATOM 1378 N N . GLY A 1 176 ? -6.106 -8.951 17.041 1.00 79.31 176 GLY A N 1
ATOM 1379 C CA . GLY A 1 176 ? -5.588 -9.553 18.265 1.00 79.31 176 GLY A CA 1
ATOM 1380 C C . GLY A 1 176 ? -4.088 -9.818 18.134 1.00 79.31 176 GLY A C 1
ATOM 1381 O O . GLY A 1 176 ? -3.651 -10.466 17.178 1.00 79.31 176 GLY A O 1
ATOM 1382 N N . ALA A 1 177 ? -3.318 -9.300 19.090 1.00 60.28 177 ALA A N 1
ATOM 1383 C CA . ALA A 1 177 ? -1.937 -9.691 19.309 1.00 60.28 177 ALA A CA 1
ATOM 1384 C C . ALA A 1 177 ? -1.954 -11.021 20.065 1.00 60.28 177 ALA A C 1
ATOM 1386 O O . ALA A 1 177 ? -1.731 -11.056 21.274 1.00 60.28 177 ALA A O 1
ATOM 1387 N N . ASP A 1 178 ? -2.296 -12.105 19.375 1.00 55.47 178 ASP A N 1
ATOM 1388 C CA . ASP A 1 178 ? -1.940 -13.422 19.889 1.00 55.47 178 ASP A CA 1
ATOM 1389 C C . ASP A 1 178 ? -0.410 -13.513 19.773 1.00 55.47 178 ASP A C 1
ATOM 1391 O O . ASP A 1 178 ? 0.129 -13.763 18.694 1.00 55.47 178 ASP A O 1
ATOM 1395 N N . LEU A 1 179 ? 0.256 -13.136 20.873 1.00 46.22 179 LEU A N 1
ATOM 1396 C CA . LEU A 1 179 ? 1.692 -13.277 21.128 1.00 46.22 179 LEU A CA 1
ATOM 1397 C C . LEU A 1 179 ? 2.081 -14.753 21.248 1.00 46.22 179 LEU A C 1
ATOM 1399 O O . LEU A 1 179 ? 1.337 -15.501 21.926 1.00 46.22 179 LEU A O 1
#

pLDDT: mean 88.45, std 10.54, range [46.22, 98.0]